Protein AF-A0A529FET1-F1 (afd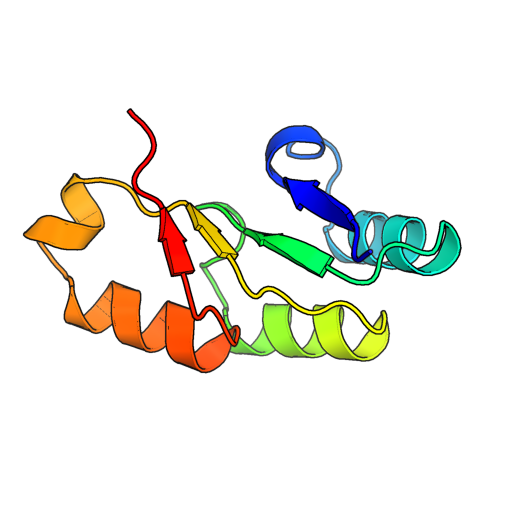b_monomer)

Solvent-accessible surface area (backbone atoms only — not comparable to full-atom values): 4930 Å² total; per-residue (Å²): 139,88,54,65,46,57,45,72,81,48,69,89,55,75,65,60,68,63,50,46,46,50,42,31,74,73,66,40,48,31,31,25,50,41,73,95,60,56,90,49,28,63,62,47,34,54,55,30,55,77,33,59,36,42,30,48,33,31,44,44,53,61,65,46,58,74,76,37,43,70,58,53,48,53,44,28,62,53,40,54,34,79,42,85,40,67,60,136

Mean predicted aligned error: 2.24 Å

Foldseek 3Di:
DADEAECVVVVVDDDCLVVLLVCLVVPHQEYEEEPVQQPDLQVSLVSCVVSNHAHQHYEDEPCCCVPPVVSVVVSCVSRVHNYYDHDD

Secondary structure (DSSP, 8-state):
---EEEGGGGTTS-SHHHHHHHHHHTT--EEEE-GGG-SSHHHHHHHHHHTT-EEEEEE--HHHHHH-HHHHHHHHHHHT--EEE---

Nearest PDB structures (foldseek):
  8bvk-assembly1_B  TM=8.958E-01  e=4.844E-06  Agrobacterium tumefaciens
  8bvk-assembly1_A  TM=8.092E-01  e=8.420E-04  Agrobacterium tumefaciens
  1k77-assembly1_A  TM=7.339E-01  e=1.922E-03  Escherichia coli
  3ngf-assembly1_A  TM=7.551E-01  e=3.110E-03  Brucella abortus 2308
  8ju8-assembly1_A  TM=4.863E-01  e=6.645E-01  synthetic construct

pLDDT: mean 96.61, std 4.06, range [69.31, 98.56]

Structure (mmCIF, N/CA/C/O backbone):
data_AF-A0A529FET1-F1
#
_entry.id   AF-A0A529FET1-F1
#
loop_
_atom_site.group_PDB
_atom_site.id
_atom_site.type_symbol
_atom_site.label_atom_id
_atom_site.label_alt_id
_atom_site.label_comp_id
_atom_site.label_asym_id
_atom_site.label_entity_id
_atom_site.label_seq_id
_atom_site.pdbx_PDB_ins_code
_atom_site.Cartn_x
_atom_site.Cartn_y
_atom_site.Cartn_z
_atom_site.occupancy
_atom_site.B_iso_or_equiv
_atom_site.auth_seq_id
_atom_site.auth_comp_id
_atom_site.auth_asym_id
_atom_site.auth_atom_id
_atom_site.pdbx_PDB_model_num
ATOM 1 N N . MET A 1 1 ? -19.682 -0.226 0.689 1.00 69.31 1 MET A N 1
ATOM 2 C CA . MET A 1 1 ? -18.653 0.586 0.007 1.00 69.31 1 MET A CA 1
ATOM 3 C C . MET A 1 1 ? -17.398 0.499 0.852 1.00 69.31 1 MET A C 1
ATOM 5 O O . MET A 1 1 ? -17.515 0.697 2.055 1.00 69.31 1 MET A O 1
ATOM 9 N N . ASN A 1 2 ? -16.259 0.126 0.268 1.00 84.12 2 ASN A N 1
ATOM 10 C CA . ASN A 1 2 ? -14.998 0.003 1.003 1.00 84.12 2 ASN A CA 1
ATOM 11 C C . ASN A 1 2 ? -14.173 1.271 0.776 1.00 84.12 2 ASN A C 1
ATOM 13 O O . ASN A 1 2 ? -14.048 1.715 -0.363 1.00 84.12 2 ASN A O 1
ATOM 17 N N . TRP A 1 3 ? -13.644 1.850 1.852 1.00 91.75 3 TRP A N 1
ATOM 18 C CA . TRP A 1 3 ? -12.772 3.021 1.796 1.00 91.75 3 TRP A CA 1
ATOM 19 C C . TRP A 1 3 ? -11.316 2.573 1.866 1.00 91.75 3 TRP A C 1
ATOM 21 O O . TRP A 1 3 ? -10.954 1.818 2.775 1.00 91.75 3 TRP A O 1
ATOM 31 N N . SER A 1 4 ? -10.506 3.049 0.919 1.00 96.81 4 SER A N 1
ATOM 32 C CA . SER A 1 4 ? -9.062 2.824 0.891 1.00 96.81 4 SER A CA 1
ATOM 33 C C . SER A 1 4 ? -8.314 4.097 1.268 1.00 96.81 4 SER A C 1
ATOM 35 O O . SER A 1 4 ? -8.654 5.181 0.790 1.00 96.81 4 SER A O 1
ATOM 37 N N . PHE A 1 5 ? -7.311 3.972 2.134 1.00 97.88 5 PHE A N 1
ATOM 38 C CA . PHE A 1 5 ? -6.438 5.077 2.519 1.00 97.88 5 PHE A CA 1
ATOM 39 C C . PHE A 1 5 ? -5.101 4.999 1.773 1.00 97.88 5 PHE A C 1
ATOM 41 O O . PHE A 1 5 ? -4.340 4.050 1.959 1.00 97.88 5 PHE A O 1
ATOM 48 N N . GLN A 1 6 ? -4.776 6.017 0.972 1.00 97.75 6 GLN A N 1
ATOM 49 C CA . GLN A 1 6 ? -3.466 6.123 0.322 1.00 97.75 6 GLN A CA 1
ATOM 50 C C . GLN A 1 6 ? -2.390 6.500 1.344 1.00 97.75 6 GLN A C 1
ATOM 52 O O . GLN A 1 6 ? -2.354 7.635 1.834 1.00 97.75 6 GLN A O 1
ATOM 57 N N . LEU A 1 7 ? -1.506 5.540 1.647 1.00 98.06 7 LEU A N 1
ATOM 58 C CA . LEU A 1 7 ? -0.494 5.627 2.700 1.00 98.06 7 LEU A CA 1
ATOM 59 C C . LEU A 1 7 ? 0.477 6.791 2.501 1.00 98.06 7 LEU A C 1
ATOM 61 O O . LEU A 1 7 ? 0.927 7.372 3.486 1.00 98.06 7 LEU A O 1
ATOM 65 N N . TYR A 1 8 ? 0.736 7.223 1.266 1.00 97.06 8 TYR A N 1
ATOM 66 C CA . TYR A 1 8 ? 1.542 8.415 0.998 1.00 97.06 8 TYR A CA 1
ATOM 67 C C . TYR A 1 8 ? 1.021 9.664 1.737 1.00 97.06 8 TYR A C 1
ATOM 69 O O . TYR A 1 8 ? 1.809 10.527 2.134 1.00 97.06 8 TYR A O 1
ATOM 77 N N . SER A 1 9 ? -0.287 9.744 2.012 1.00 97.19 9 SER A N 1
ATOM 78 C CA . SER A 1 9 ? -0.904 10.815 2.814 1.00 97.19 9 SER A CA 1
ATOM 79 C C . SER A 1 9 ? -0.353 10.893 4.245 1.00 97.19 9 SER A C 1
ATOM 81 O O . SER A 1 9 ? -0.336 11.970 4.833 1.00 97.19 9 SER A O 1
ATOM 83 N N . ALA A 1 10 ? 0.141 9.777 4.789 1.00 97.38 10 ALA A N 1
ATOM 84 C CA . ALA A 1 10 ? 0.696 9.659 6.136 1.00 97.38 10 ALA A CA 1
ATOM 85 C C . ALA A 1 10 ? 2.222 9.437 6.158 1.00 97.38 10 ALA A C 1
ATOM 87 O O . ALA A 1 10 ? 2.776 9.149 7.211 1.00 97.38 10 ALA A O 1
ATOM 88 N N . ARG A 1 11 ? 2.927 9.607 5.029 1.00 96.94 11 ARG A N 1
ATOM 89 C CA . ARG A 1 11 ? 4.367 9.289 4.869 1.00 96.94 11 ARG A CA 1
ATOM 90 C C . ARG A 1 11 ? 5.322 9.903 5.904 1.00 96.94 11 ARG A C 1
ATOM 92 O O . ARG A 1 11 ? 6.411 9.382 6.098 1.00 96.94 11 ARG A O 1
ATOM 99 N N . ASN A 1 12 ? 4.927 10.998 6.555 1.00 96.31 12 ASN A N 1
ATOM 100 C CA . ASN A 1 12 ?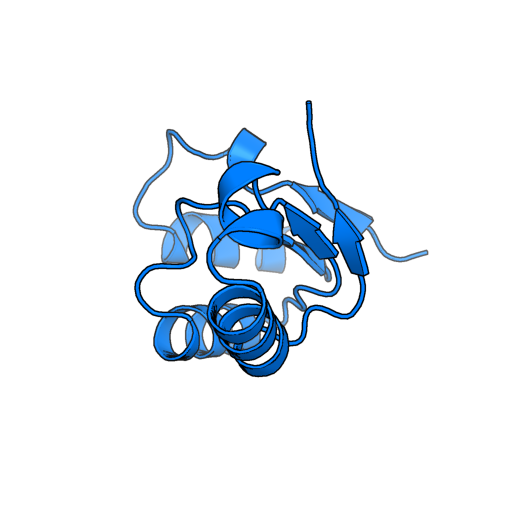 5.733 11.680 7.573 1.00 96.31 12 ASN A CA 1
ATOM 101 C C . ASN A 1 12 ? 5.506 11.135 8.997 1.00 96.31 12 ASN A C 1
ATOM 103 O O . ASN A 1 12 ? 6.117 11.628 9.941 1.00 96.31 12 ASN A O 1
ATOM 107 N N . PHE A 1 13 ? 4.615 10.156 9.167 1.00 94.31 13 PHE A N 1
ATOM 108 C CA . PHE A 1 13 ? 4.276 9.544 10.447 1.00 94.31 13 PHE A CA 1
ATOM 109 C C . PHE A 1 13 ? 4.776 8.103 10.444 1.00 94.31 13 PHE A C 1
ATOM 111 O O . PHE A 1 13 ? 4.121 7.198 9.936 1.00 94.31 13 PHE A O 1
ATOM 118 N N . GLN A 1 14 ? 5.971 7.909 10.988 1.00 91.25 14 GLN A N 1
ATOM 119 C CA . GLN A 1 14 ? 6.594 6.601 11.155 1.00 91.25 14 GLN A CA 1
ATOM 120 C C . GLN A 1 14 ? 6.854 6.344 12.646 1.00 91.25 14 GLN A C 1
ATOM 122 O O . GLN A 1 14 ? 7.065 7.307 13.391 1.00 91.25 14 GLN A O 1
ATOM 127 N N . PRO A 1 15 ? 6.861 5.077 13.097 1.00 94.25 15 PRO A N 1
ATOM 128 C CA . PRO A 1 15 ? 6.730 3.835 12.313 1.00 94.25 15 PRO A CA 1
ATOM 129 C C . PRO A 1 15 ? 5.309 3.538 11.778 1.00 94.25 15 PRO A C 1
ATOM 131 O O . PRO A 1 15 ? 4.315 4.087 12.252 1.00 94.25 15 PRO A O 1
ATOM 134 N N . TRP A 1 16 ? 5.222 2.687 10.742 1.00 96.31 16 TRP A N 1
ATOM 135 C CA . TRP A 1 16 ? 3.970 2.377 10.026 1.00 96.31 16 TRP A CA 1
ATOM 136 C C . TRP A 1 16 ? 2.939 1.611 10.859 1.00 96.31 16 TRP A C 1
ATOM 138 O O . TRP A 1 16 ? 1.742 1.766 10.631 1.00 96.31 16 TRP A O 1
ATOM 148 N N . ASP A 1 17 ? 3.373 0.810 11.828 1.00 96.25 17 ASP A N 1
ATOM 149 C CA . ASP A 1 17 ? 2.495 0.049 12.723 1.00 96.25 17 ASP A CA 1
ATOM 150 C C . ASP A 1 17 ? 1.505 0.959 13.475 1.00 96.25 17 ASP A C 1
ATOM 152 O O . ASP A 1 17 ? 0.314 0.653 13.554 1.00 96.25 17 ASP A O 1
ATOM 156 N N . GLY A 1 18 ? 1.953 2.129 13.941 1.00 97.75 18 GLY A N 1
ATOM 157 C CA . GLY A 1 18 ? 1.095 3.130 14.579 1.00 97.75 18 GLY 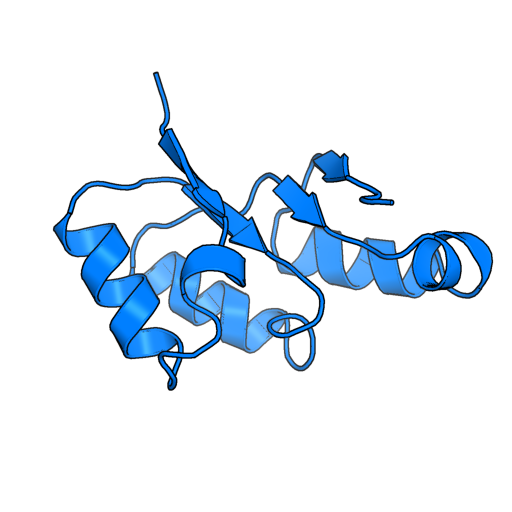A CA 1
ATOM 158 C C . GLY A 1 18 ? 0.040 3.712 13.632 1.00 97.75 18 GLY A C 1
ATOM 159 O O . GLY A 1 18 ? -1.123 3.891 14.017 1.00 97.75 18 GLY A O 1
ATOM 160 N N . VAL A 1 19 ? 0.415 3.964 12.373 1.00 98.00 19 VAL A N 1
ATOM 161 C CA . VAL A 1 19 ? -0.509 4.450 11.336 1.00 98.00 19 VAL A CA 1
ATOM 162 C C . VAL A 1 19 ? -1.547 3.379 11.006 1.00 98.00 19 VAL A C 1
ATOM 164 O O . VAL A 1 19 ? -2.745 3.656 11.063 1.00 98.00 19 VAL A O 1
ATOM 167 N N . LEU A 1 20 ? -1.115 2.146 10.725 1.00 98.31 20 LEU A N 1
ATOM 168 C CA . LEU A 1 20 ? -2.002 1.032 10.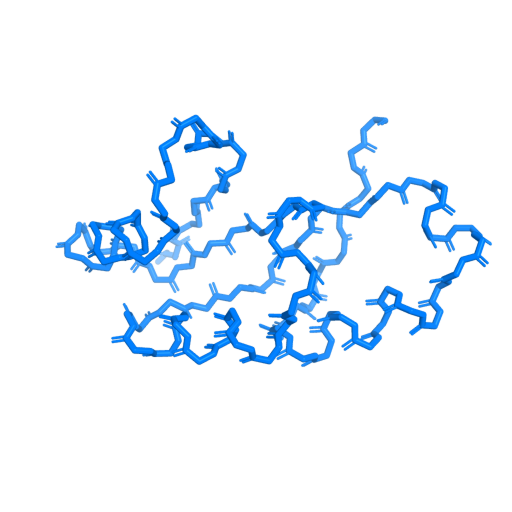377 1.00 98.31 20 LEU A CA 1
ATOM 169 C C . LEU A 1 20 ? -2.959 0.688 11.526 1.00 98.31 20 LEU A C 1
ATOM 171 O O . LEU A 1 20 ? -4.154 0.493 11.294 1.00 98.31 20 LEU A O 1
ATOM 175 N N . GLN A 1 21 ? -2.482 0.716 12.773 1.00 98.31 21 GLN A N 1
ATOM 176 C CA . GLN A 1 21 ? -3.339 0.545 13.945 1.00 98.31 21 GLN A CA 1
ATOM 177 C C . GLN A 1 21 ? -4.404 1.639 14.043 1.00 98.31 21 GLN A C 1
ATOM 179 O O . GLN A 1 21 ? -5.566 1.355 14.347 1.00 98.31 21 GLN A O 1
ATOM 184 N N . THR A 1 22 ? -4.027 2.892 13.790 1.00 98.06 22 THR A N 1
ATOM 185 C CA . THR A 1 22 ? -4.968 4.016 13.807 1.00 98.06 22 THR A CA 1
ATOM 186 C C . THR A 1 22 ? -6.025 3.857 12.715 1.00 98.06 22 THR A C 1
ATOM 188 O O . THR A 1 22 ? -7.214 3.974 13.005 1.00 98.06 22 THR A O 1
ATOM 191 N N . LEU A 1 23 ? -5.627 3.506 11.488 1.00 97.62 23 LEU A N 1
ATOM 192 C CA . LEU A 1 23 ? -6.553 3.270 10.376 1.00 97.62 23 LEU A CA 1
ATOM 193 C C . LEU A 1 23 ? -7.548 2.142 10.685 1.00 97.62 23 LEU A C 1
ATOM 195 O O . LEU A 1 23 ? -8.753 2.325 10.503 1.00 97.62 23 LEU A O 1
ATOM 199 N N . GLY A 1 24 ? -7.068 1.019 11.229 1.00 96.94 24 GLY A N 1
ATOM 200 C CA . GLY A 1 24 ? -7.929 -0.089 11.650 1.00 96.94 24 GLY A CA 1
ATOM 201 C C . GLY A 1 24 ? -8.911 0.305 12.763 1.00 96.94 24 GLY A C 1
ATOM 202 O O . GLY A 1 24 ? -10.081 -0.074 12.717 1.00 96.94 24 GLY A O 1
ATOM 203 N N . LYS A 1 25 ? -8.481 1.121 13.740 1.00 97.44 25 LYS A N 1
ATOM 204 C CA . LYS A 1 25 ? -9.355 1.669 14.801 1.00 97.44 25 LYS A CA 1
ATOM 205 C C . LYS A 1 25 ? -10.414 2.635 14.260 1.00 97.44 25 LYS A C 1
ATOM 207 O O . LYS A 1 25 ? -11.516 2.677 14.798 1.00 97.44 25 LYS A O 1
ATOM 212 N N . LEU A 1 26 ? -10.090 3.391 13.211 1.00 96.44 26 LEU A N 1
ATOM 213 C CA . LEU A 1 26 ? -11.008 4.321 12.544 1.00 96.44 26 LEU A CA 1
ATOM 214 C C . LEU A 1 26 ? -12.003 3.625 11.598 1.00 96.44 26 LEU A C 1
ATOM 216 O O . LEU A 1 26 ? -12.919 4.275 11.102 1.00 96.44 26 LEU A O 1
ATOM 220 N N . GLY A 1 27 ? -11.850 2.319 11.357 1.00 95.69 27 GLY A N 1
ATOM 221 C CA . GLY A 1 27 ? -12.772 1.529 10.538 1.00 95.69 27 GLY A CA 1
ATOM 222 C C . GLY A 1 27 ? -12.426 1.473 9.049 1.00 95.69 27 GLY A C 1
ATOM 223 O O . GLY A 1 27 ? -13.258 1.029 8.254 1.00 95.69 27 GLY A O 1
ATOM 224 N N . TYR A 1 28 ? -11.216 1.879 8.650 1.00 97.44 28 TYR A N 1
ATOM 225 C CA . TYR A 1 28 ? -10.722 1.566 7.309 1.00 97.44 28 TYR A CA 1
ATOM 226 C C . TYR A 1 28 ? -10.550 0.053 7.159 1.00 97.44 28 TYR A C 1
ATOM 228 O O . TYR A 1 28 ? -10.168 -0.639 8.099 1.00 97.44 28 TYR A O 1
ATOM 236 N N . SER A 1 29 ? -10.831 -0.452 5.960 1.00 97.06 29 SER A N 1
ATOM 237 C CA . SER A 1 29 ? -10.644 -1.867 5.605 1.00 97.06 29 SER A CA 1
ATOM 238 C C . SER A 1 29 ? -9.597 -2.062 4.513 1.00 97.06 29 SER A C 1
ATOM 240 O O . SER A 1 29 ? -9.165 -3.188 4.268 1.00 97.06 29 SER A O 1
ATOM 242 N N . GLN A 1 30 ? -9.192 -0.979 3.846 1.00 98.31 30 GLN A N 1
ATOM 243 C CA . GLN A 1 30 ? -8.247 -1.015 2.743 1.00 98.31 30 GLN A CA 1
ATOM 244 C C . GLN A 1 30 ? -7.231 0.118 2.859 1.00 98.31 30 GLN A C 1
ATOM 246 O O . GLN A 1 30 ? -7.526 1.198 3.381 1.00 98.31 30 GLN A O 1
ATOM 251 N N . VAL A 1 31 ? -6.037 -0.138 2.346 1.00 98.38 31 VAL A N 1
ATOM 252 C CA . VAL A 1 31 ? -4.998 0.861 2.127 1.00 98.38 31 VAL A CA 1
ATOM 253 C C . VAL A 1 31 ? -4.443 0.726 0.717 1.00 98.38 31 VAL A C 1
ATOM 255 O O . VAL A 1 31 ? -4.579 -0.315 0.075 1.00 98.38 31 VAL A O 1
ATOM 258 N N . GLU A 1 32 ? -3.797 1.782 0.248 1.00 98.38 32 GLU A N 1
ATOM 259 C CA . GLU A 1 32 ? -3.028 1.784 -0.989 1.00 98.38 32 GLU A CA 1
ATOM 260 C C . GLU A 1 32 ? -1.566 2.072 -0.661 1.00 98.38 32 GLU A C 1
ATOM 262 O O . GLU A 1 32 ? -1.247 3.084 -0.029 1.00 98.38 32 GLU A O 1
ATOM 267 N N . GLY A 1 33 ? -0.687 1.149 -1.051 1.00 97.56 33 GLY A N 1
ATOM 268 C CA . GLY A 1 33 ? 0.751 1.263 -0.820 1.00 97.56 33 GLY A CA 1
ATOM 269 C C . GLY A 1 33 ? 1.454 2.155 -1.840 1.00 97.56 33 GLY A C 1
ATOM 270 O O . GLY A 1 33 ? 0.913 2.474 -2.897 1.00 97.56 33 GLY A O 1
ATOM 271 N N . PHE A 1 34 ? 2.701 2.503 -1.536 1.00 97.31 34 PHE A N 1
ATOM 272 C CA . PHE A 1 34 ? 3.638 3.186 -2.430 1.00 97.31 34 PHE A CA 1
ATOM 273 C C . PHE A 1 34 ? 5.064 2.699 -2.134 1.00 97.31 34 PHE A C 1
ATOM 275 O O . PHE A 1 34 ? 5.275 1.995 -1.148 1.00 97.31 34 PHE A O 1
ATOM 282 N N . GLY A 1 35 ? 6.054 3.120 -2.927 1.00 95.88 35 GLY A N 1
ATOM 283 C CA . GLY A 1 35 ? 7.447 2.655 -2.808 1.00 95.88 35 GLY A CA 1
ATOM 284 C C . GLY A 1 35 ? 8.024 2.596 -1.383 1.00 95.88 35 GLY A C 1
ATOM 285 O O . GLY A 1 35 ? 8.745 1.660 -1.062 1.00 95.88 35 GLY A O 1
ATOM 286 N N . GLY A 1 36 ? 7.648 3.523 -0.493 1.00 94.25 36 GLY A N 1
ATOM 287 C CA . GLY A 1 36 ? 8.133 3.572 0.895 1.00 94.25 36 GLY A CA 1
ATOM 288 C C . GLY A 1 36 ? 7.617 2.473 1.837 1.00 94.25 36 GLY A C 1
ATOM 289 O O . GLY A 1 36 ? 7.928 2.518 3.026 1.00 94.25 36 GLY A O 1
ATOM 290 N N . VAL A 1 37 ? 6.806 1.526 1.353 1.00 96.25 37 VAL A N 1
ATOM 291 C CA . VAL A 1 37 ? 6.342 0.353 2.122 1.00 96.25 37 VAL A CA 1
ATOM 292 C C . VAL A 1 37 ? 6.714 -0.985 1.469 1.00 96.25 37 VAL A C 1
ATOM 294 O O . VAL A 1 37 ? 6.204 -2.026 1.878 1.00 96.25 37 VAL A O 1
ATOM 297 N N . TYR A 1 38 ? 7.581 -0.985 0.449 1.00 96.44 38 TYR A N 1
ATOM 298 C CA . TYR A 1 38 ? 7.897 -2.185 -0.342 1.00 96.44 38 TYR A CA 1
ATOM 299 C C . TYR A 1 38 ? 9.213 -2.881 0.031 1.00 96.44 38 TYR A C 1
ATOM 301 O O . TYR A 1 38 ? 9.495 -3.935 -0.533 1.00 96.44 38 TYR A O 1
ATOM 309 N N . ASP A 1 39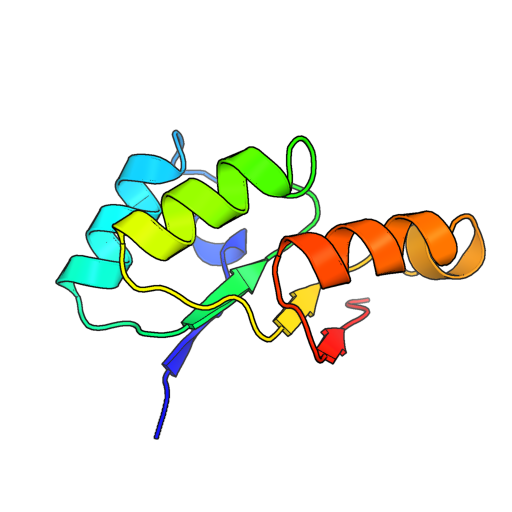 ? 9.988 -2.350 0.982 1.00 95.88 39 ASP A N 1
ATOM 310 C CA . ASP A 1 39 ? 11.296 -2.913 1.362 1.00 95.88 39 ASP A CA 1
ATOM 311 C C . ASP A 1 39 ? 11.194 -4.337 1.938 1.00 95.88 39 ASP A C 1
ATOM 313 O O . ASP A 1 39 ? 11.989 -5.210 1.592 1.00 95.88 39 ASP A O 1
ATOM 317 N N . ASP A 1 40 ? 10.184 -4.595 2.780 1.00 97.19 40 ASP A N 1
ATOM 318 C CA . ASP A 1 40 ? 9.846 -5.938 3.272 1.00 97.19 40 ASP A CA 1
ATOM 319 C C . ASP A 1 40 ? 8.339 -6.213 3.110 1.00 97.19 40 ASP A C 1
ATOM 321 O O . ASP A 1 40 ? 7.548 -6.023 4.044 1.00 97.19 40 ASP A O 1
ATOM 325 N N . PRO A 1 41 ? 7.913 -6.681 1.920 1.00 97.31 41 PRO A N 1
ATOM 326 C CA . PRO A 1 41 ? 6.508 -6.935 1.623 1.00 97.31 41 PRO A CA 1
ATOM 327 C C . PRO A 1 41 ? 5.869 -7.970 2.556 1.00 97.31 41 PRO A C 1
ATOM 329 O O . PRO A 1 41 ? 4.678 -7.890 2.848 1.00 97.31 41 PRO A O 1
ATOM 332 N N . LYS A 1 42 ? 6.644 -8.947 3.049 1.00 97.62 42 LYS A N 1
ATOM 333 C CA . LYS A 1 42 ? 6.126 -10.003 3.931 1.00 97.62 42 LYS A CA 1
ATOM 334 C C . LYS A 1 42 ? 5.858 -9.467 5.331 1.00 97.62 42 LYS A C 1
ATOM 336 O O . LYS A 1 42 ? 4.787 -9.728 5.879 1.00 97.62 42 LYS A O 1
ATOM 341 N N . ALA A 1 43 ? 6.801 -8.716 5.899 1.00 97.62 43 ALA A N 1
ATOM 342 C CA . ALA A 1 43 ? 6.602 -8.081 7.197 1.00 97.62 43 ALA A CA 1
ATOM 343 C C . ALA A 1 43 ? 5.467 -7.052 7.139 1.00 97.62 43 ALA A C 1
ATOM 345 O O . ALA A 1 43 ? 4.607 -7.028 8.020 1.00 97.62 43 ALA A O 1
ATOM 346 N N . PHE A 1 44 ? 5.407 -6.256 6.066 1.00 98.25 44 PHE A N 1
ATOM 347 C CA . PHE A 1 44 ? 4.342 -5.274 5.894 1.00 98.25 44 PHE A CA 1
ATOM 348 C C . PHE A 1 44 ? 2.967 -5.941 5.753 1.00 98.25 44 PHE A C 1
ATOM 350 O O . PHE A 1 44 ? 2.008 -5.513 6.395 1.00 98.25 44 PHE A O 1
ATOM 357 N N . ARG A 1 45 ? 2.873 -7.054 5.008 1.00 98.38 45 ARG A N 1
ATOM 358 C CA . ARG A 1 45 ? 1.650 -7.863 4.930 1.00 98.38 45 ARG A CA 1
ATOM 359 C C . ARG A 1 45 ? 1.185 -8.354 6.303 1.00 98.38 45 ARG A C 1
ATOM 361 O O . ARG A 1 45 ? 0.003 -8.237 6.616 1.00 98.38 45 ARG A O 1
ATOM 368 N N . ALA A 1 46 ? 2.099 -8.859 7.128 1.00 98.38 46 ALA A N 1
ATOM 369 C CA . ALA A 1 46 ? 1.758 -9.320 8.472 1.00 98.38 46 ALA A CA 1
ATOM 370 C C . ALA A 1 46 ? 1.207 -8.185 9.358 1.00 98.38 46 ALA A C 1
ATOM 372 O O . ALA A 1 46 ? 0.252 -8.394 10.111 1.00 98.38 46 ALA A O 1
ATOM 373 N N . GLU A 1 47 ? 1.756 -6.970 9.245 1.00 98.25 47 GLU A N 1
ATOM 374 C CA . GLU A 1 47 ? 1.242 -5.811 9.985 1.00 98.25 47 GLU A CA 1
ATOM 375 C C . GLU A 1 47 ? -0.129 -5.349 9.458 1.00 98.25 47 GLU A C 1
ATOM 377 O O . GLU A 1 47 ? -0.993 -4.966 10.249 1.00 98.25 47 GLU A O 1
ATOM 382 N N . LEU A 1 48 ? -0.387 -5.443 8.148 1.00 98.44 48 LEU A N 1
ATOM 383 C CA . LEU A 1 48 ? -1.720 -5.211 7.580 1.00 98.44 48 LEU A CA 1
ATOM 384 C C . LEU A 1 48 ? -2.753 -6.200 8.144 1.00 98.44 48 LEU A C 1
ATOM 386 O O . LEU A 1 48 ? -3.805 -5.778 8.634 1.00 98.44 48 LEU A O 1
ATOM 390 N N . ASP A 1 49 ? -2.427 -7.496 8.152 1.00 98.44 49 ASP A N 1
ATOM 391 C CA . ASP A 1 49 ? -3.316 -8.555 8.646 1.00 98.44 49 ASP A CA 1
ATOM 392 C C . ASP A 1 49 ? -3.654 -8.362 10.136 1.00 98.44 49 ASP A C 1
ATOM 394 O O . ASP A 1 49 ? -4.822 -8.437 10.530 1.00 98.44 49 ASP A O 1
ATOM 398 N N . LYS A 1 50 ? -2.660 -8.014 10.964 1.00 98.31 50 LYS A N 1
ATOM 399 C CA . LYS A 1 50 ? -2.839 -7.691 12.393 1.00 98.31 50 LYS A CA 1
ATOM 400 C C . LYS A 1 50 ? -3.835 -6.552 12.625 1.00 98.31 50 LYS A C 1
ATOM 402 O O . LYS A 1 50 ? -4.557 -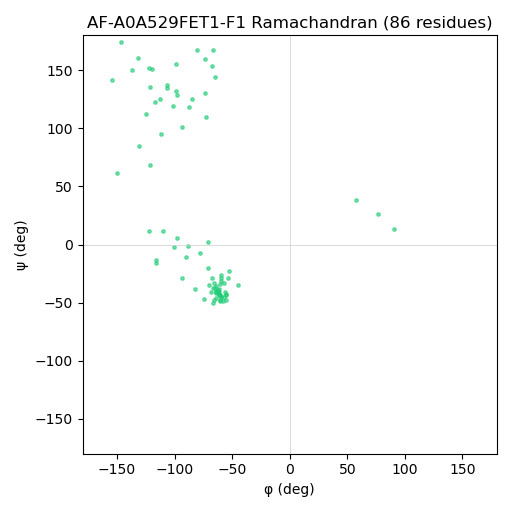6.557 13.623 1.00 98.31 50 LYS A O 1
ATOM 407 N N . ASN A 1 51 ? -3.897 -5.596 11.700 1.00 98.19 51 ASN A N 1
ATOM 408 C CA . ASN A 1 51 ? -4.795 -4.445 11.766 1.00 98.19 51 ASN A CA 1
ATOM 409 C C . ASN A 1 51 ? -6.080 -4.623 10.936 1.00 98.19 51 ASN A C 1
ATOM 411 O O . ASN A 1 51 ? -6.900 -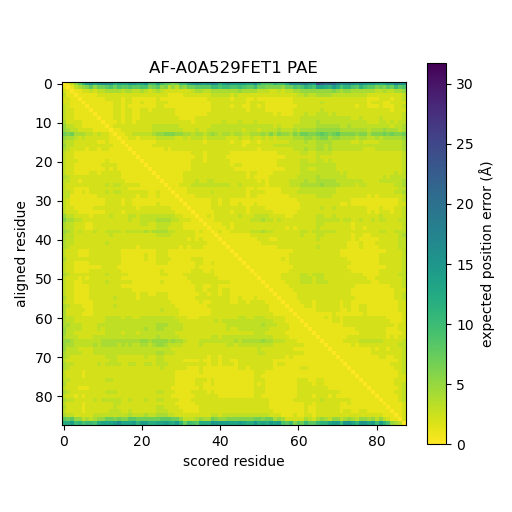3.706 10.891 1.00 98.19 51 ASN A O 1
ATOM 415 N N . ARG A 1 52 ? -6.306 -5.813 10.353 1.00 97.56 52 ARG A N 1
ATOM 416 C CA . ARG A 1 52 ? -7.463 -6.153 9.500 1.00 97.56 52 ARG A CA 1
ATOM 417 C C . ARG A 1 52 ? -7.602 -5.234 8.278 1.00 97.56 52 ARG A C 1
ATOM 419 O O . ARG A 1 52 ? -8.713 -4.880 7.886 1.00 97.56 52 ARG A O 1
ATOM 426 N N . LEU A 1 53 ? -6.471 -4.859 7.685 1.00 98.31 53 LEU A N 1
ATOM 427 C CA . LEU A 1 53 ? -6.394 -4.030 6.484 1.00 98.31 53 LEU A CA 1
ATOM 428 C C . LEU A 1 53 ? -5.985 -4.884 5.281 1.00 98.31 53 LEU A C 1
ATOM 430 O O . LEU A 1 53 ? -5.072 -5.697 5.373 1.00 98.31 53 LEU A O 1
ATOM 434 N N . ALA A 1 54 ? -6.636 -4.679 4.139 1.00 98.31 54 ALA A N 1
ATOM 435 C CA . ALA A 1 54 ? -6.191 -5.214 2.854 1.00 98.31 54 ALA A CA 1
ATOM 436 C C . ALA A 1 54 ? -5.442 -4.140 2.052 1.00 98.31 54 ALA A C 1
ATOM 438 O O . ALA A 1 54 ? -5.713 -2.953 2.214 1.00 98.31 54 ALA A O 1
ATOM 439 N N . MET A 1 55 ? -4.557 -4.541 1.137 1.00 98.38 55 MET A N 1
ATOM 440 C CA . MET A 1 55 ? -3.887 -3.615 0.217 1.00 98.38 55 MET A CA 1
ATOM 441 C C . MET A 1 55 ? -4.176 -3.980 -1.248 1.00 98.38 55 MET A C 1
ATOM 443 O O . MET A 1 55 ? -3.288 -4.458 -1.946 1.00 98.38 55 MET A O 1
ATOM 447 N N . PRO A 1 56 ? -5.426 -3.817 -1.730 1.00 98.19 56 PRO A N 1
ATOM 448 C CA . PRO A 1 56 ? -5.811 -4.260 -3.072 1.00 98.19 56 PRO A CA 1
ATOM 449 C C . PRO A 1 56 ? -5.196 -3.412 -4.192 1.00 98.19 56 PRO A C 1
ATOM 451 O O . PRO A 1 56 ? -5.133 -3.883 -5.330 1.00 98.19 56 PRO A O 1
ATOM 454 N N . THR A 1 57 ? -4.753 -2.191 -3.883 1.00 98.31 57 THR A N 1
ATOM 455 C CA . THR A 1 57 ? -4.143 -1.253 -4.829 1.00 98.31 57 THR A CA 1
ATOM 456 C C . THR A 1 57 ? -2.741 -0.846 -4.366 1.00 98.31 57 THR A C 1
ATOM 458 O O . THR A 1 57 ? -2.429 -0.851 -3.170 1.00 98.31 57 THR A O 1
ATOM 461 N N . GLY A 1 58 ? -1.866 -0.508 -5.313 1.00 98.19 58 GLY A N 1
ATOM 462 C CA . GLY A 1 58 ? -0.514 -0.041 -5.009 1.00 98.19 58 GLY A CA 1
ATOM 463 C C . GLY A 1 58 ? 0.064 0.842 -6.107 1.00 98.19 58 GLY A C 1
ATOM 464 O O . GLY A 1 58 ? -0.144 0.579 -7.292 1.00 98.19 58 GLY A O 1
ATOM 465 N N . HIS A 1 59 ? 0.788 1.882 -5.697 1.00 98.44 59 HIS A N 1
ATOM 466 C CA . HIS A 1 59 ? 1.508 2.788 -6.582 1.00 98.44 59 HIS A CA 1
ATOM 467 C C . HIS A 1 59 ? 2.912 2.265 -6.895 1.00 98.44 59 HIS A C 1
ATOM 469 O O . HIS A 1 59 ? 3.765 2.185 -6.008 1.00 98.44 59 HIS A O 1
ATOM 475 N N . PHE A 1 60 ? 3.171 2.004 -8.175 1.00 97.81 60 PHE A N 1
ATOM 476 C CA . PHE A 1 60 ? 4.468 1.569 -8.695 1.00 97.81 60 PHE A CA 1
ATOM 477 C C . PHE A 1 60 ? 4.961 2.567 -9.743 1.00 97.81 60 PHE A C 1
ATOM 479 O O . PHE A 1 60 ? 4.183 3.003 -10.582 1.00 97.81 60 PHE A O 1
ATOM 486 N N . SER A 1 61 ? 6.236 2.956 -9.692 1.00 96.50 61 SER A N 1
ATOM 487 C CA . SER A 1 61 ? 6.794 3.896 -10.672 1.00 96.50 61 SER A CA 1
ATOM 488 C C . SER A 1 61 ? 6.872 3.277 -12.068 1.00 96.50 61 SER A C 1
ATOM 490 O O . SER A 1 61 ? 7.051 2.063 -12.202 1.00 96.50 61 SER A O 1
ATOM 492 N N . ILE A 1 62 ? 6.823 4.122 -13.104 1.00 96.81 62 ILE A N 1
ATOM 493 C CA . ILE A 1 62 ? 7.021 3.687 -14.493 1.00 96.81 62 ILE A CA 1
ATOM 494 C C . ILE A 1 62 ? 8.359 2.956 -14.662 1.00 96.81 62 ILE A C 1
ATOM 496 O O . ILE A 1 62 ? 8.403 1.868 -15.224 1.00 96.81 62 ILE A O 1
ATOM 500 N N . ASP A 1 63 ? 9.420 3.476 -14.043 1.00 96.56 63 ASP A N 1
ATOM 501 C CA . ASP A 1 63 ? 10.747 2.863 -14.036 1.00 96.56 63 ASP A CA 1
ATOM 502 C C . ASP A 1 63 ? 10.740 1.424 -13.506 1.00 96.56 63 ASP A C 1
ATOM 504 O O . ASP A 1 63 ? 11.396 0.562 -14.086 1.00 96.56 63 ASP A O 1
ATOM 508 N N . ALA A 1 64 ? 10.021 1.147 -12.412 1.00 95.75 64 ALA A N 1
ATOM 509 C CA . ALA A 1 64 ? 9.946 -0.201 -11.851 1.00 95.75 64 ALA A CA 1
ATOM 510 C C . ALA A 1 64 ? 9.167 -1.140 -12.779 1.00 95.75 64 ALA A C 1
ATOM 512 O O . ALA A 1 64 ? 9.581 -2.276 -12.997 1.00 95.75 64 ALA A O 1
ATOM 513 N N . LEU A 1 65 ? 8.072 -0.649 -13.364 1.00 96.94 65 LEU A N 1
ATOM 514 C CA . LEU A 1 65 ? 7.255 -1.410 -14.305 1.00 96.94 65 LEU A CA 1
ATOM 515 C C . LEU A 1 65 ? 8.017 -1.753 -15.592 1.00 96.94 65 LEU A C 1
ATOM 517 O O . LEU A 1 65 ? 7.848 -2.851 -16.114 1.00 96.94 65 LEU A O 1
ATOM 521 N N . GLU A 1 66 ? 8.865 -0.852 -16.090 1.00 97.44 66 GLU A N 1
ATOM 522 C CA . GLU A 1 66 ? 9.641 -1.067 -17.316 1.00 97.44 66 GLU A CA 1
ATOM 523 C C . GLU A 1 66 ? 10.920 -1.882 -17.088 1.00 97.44 66 GLU A C 1
ATOM 525 O O . GLU A 1 66 ? 11.286 -2.703 -17.930 1.00 97.44 66 GLU A O 1
ATOM 530 N N . LYS A 1 67 ? 11.621 -1.659 -15.968 1.00 98.00 67 LYS A N 1
ATOM 531 C CA . LYS A 1 67 ? 12.948 -2.251 -15.718 1.00 98.00 67 LYS A CA 1
ATOM 532 C C . LYS A 1 67 ? 12.893 -3.559 -14.933 1.00 98.00 67 LYS A C 1
ATOM 534 O O . LYS A 1 67 ? 13.789 -4.382 -15.099 1.00 98.00 67 LYS A O 1
ATOM 539 N N . ASP A 1 68 ? 11.886 -3.750 -14.079 1.00 97.31 68 ASP A N 1
ATOM 540 C CA . ASP A 1 68 ? 11.765 -4.927 -13.210 1.00 97.31 68 ASP A CA 1
ATOM 541 C C . ASP A 1 68 ? 10.299 -5.283 -12.903 1.00 97.31 68 ASP A C 1
ATOM 543 O O . ASP A 1 68 ? 9.838 -5.302 -11.756 1.00 97.31 68 ASP A O 1
ATOM 547 N N . PHE A 1 69 ? 9.540 -5.594 -13.954 1.00 97.69 69 PHE A N 1
ATOM 548 C CA . PHE A 1 69 ? 8.140 -5.993 -13.806 1.00 97.69 69 PHE A CA 1
ATOM 549 C C . PHE A 1 69 ? 7.962 -7.260 -12.949 1.00 97.69 69 PHE A C 1
ATOM 551 O O . PHE A 1 69 ? 6.988 -7.384 -12.204 1.00 97.69 69 PHE A O 1
ATOM 558 N N . ASP A 1 70 ? 8.908 -8.203 -13.011 1.00 98.31 70 ASP A N 1
ATOM 559 C CA . ASP A 1 70 ? 8.867 -9.413 -12.184 1.00 98.31 70 ASP A CA 1
ATOM 560 C C . ASP A 1 70 ? 9.054 -9.100 -10.693 1.00 98.31 70 ASP A C 1
ATOM 562 O O . ASP A 1 70 ? 8.397 -9.721 -9.852 1.00 98.31 70 ASP A O 1
ATOM 566 N N . GLY A 1 71 ? 9.912 -8.136 -10.349 1.00 97.94 71 GLY A N 1
ATOM 567 C CA . GLY A 1 71 ? 10.028 -7.597 -8.996 1.00 97.94 71 GLY A CA 1
ATOM 568 C C . GLY A 1 71 ? 8.724 -6.960 -8.521 1.00 97.94 71 GLY A C 1
ATOM 569 O O . GLY A 1 71 ? 8.228 -7.310 -7.446 1.00 97.94 71 GLY A O 1
ATOM 570 N N . VAL A 1 72 ? 8.110 -6.110 -9.352 1.00 98.25 72 VAL A N 1
ATOM 571 C CA . VAL A 1 72 ? 6.796 -5.504 -9.065 1.00 98.25 72 VAL A CA 1
ATOM 572 C C . VAL A 1 72 ? 5.741 -6.576 -8.791 1.00 98.25 72 VAL A C 1
ATOM 574 O O . VAL A 1 72 ? 5.041 -6.503 -7.780 1.00 98.25 72 VAL A O 1
ATOM 577 N N . ARG A 1 73 ? 5.654 -7.608 -9.638 1.00 98.12 73 ARG A N 1
ATOM 578 C CA . ARG A 1 73 ? 4.693 -8.706 -9.467 1.00 98.12 73 ARG A CA 1
ATOM 579 C C . ARG A 1 73 ? 4.904 -9.460 -8.155 1.00 98.12 73 ARG A C 1
ATOM 581 O O . ARG A 1 73 ? 3.938 -9.711 -7.447 1.00 98.12 73 ARG A O 1
ATOM 588 N N . LYS A 1 74 ? 6.152 -9.763 -7.781 1.00 98.38 74 LYS A N 1
ATOM 589 C CA . LYS A 1 74 ? 6.460 -10.427 -6.499 1.00 98.38 74 LYS A CA 1
ATOM 590 C C . LYS A 1 74 ? 6.022 -9.595 -5.293 1.00 98.38 74 LYS A C 1
ATOM 592 O O . LYS A 1 74 ? 5.508 -10.156 -4.327 1.00 98.38 74 LYS A O 1
ATOM 597 N N . ILE A 1 75 ? 6.226 -8.277 -5.341 1.00 98.44 75 ILE A N 1
ATOM 598 C CA . ILE A 1 75 ? 5.780 -7.353 -4.288 1.00 98.44 75 ILE A CA 1
ATOM 599 C C . ILE A 1 75 ? 4.249 -7.329 -4.226 1.00 98.44 75 ILE A C 1
ATOM 601 O O . ILE A 1 75 ? 3.674 -7.468 -3.146 1.00 98.44 75 ILE A O 1
ATOM 605 N N . ALA A 1 76 ? 3.594 -7.192 -5.382 1.00 98.56 76 ALA A N 1
ATOM 606 C CA . ALA A 1 76 ? 2.142 -7.179 -5.493 1.00 98.56 76 ALA A CA 1
ATOM 607 C C . ALA A 1 76 ? 1.515 -8.465 -4.933 1.00 98.56 76 ALA A C 1
ATOM 609 O O . ALA A 1 76 ? 0.637 -8.387 -4.073 1.00 98.56 76 ALA A O 1
ATOM 610 N N . ASP A 1 77 ? 2.033 -9.630 -5.329 1.00 98.44 77 ASP A N 1
ATOM 611 C CA . ASP A 1 77 ? 1.585 -10.940 -4.851 1.00 98.44 77 ASP A CA 1
ATOM 612 C C . ASP A 1 77 ? 1.750 -11.070 -3.327 1.00 98.44 77 ASP A C 1
ATOM 614 O O . ASP A 1 77 ? 0.834 -11.514 -2.633 1.00 98.44 77 ASP A O 1
ATOM 618 N N . ALA A 1 78 ? 2.894 -10.641 -2.780 1.00 98.44 78 ALA A N 1
ATOM 619 C CA . ALA A 1 78 ? 3.159 -10.708 -1.342 1.00 98.44 78 ALA A CA 1
ATOM 620 C C . ALA A 1 78 ? 2.208 -9.822 -0.517 1.00 98.44 78 ALA A C 1
ATOM 622 O O . ALA A 1 78 ? 1.799 -10.203 0.582 1.00 98.44 78 ALA A O 1
ATOM 623 N N . LEU A 1 79 ? 1.836 -8.655 -1.046 1.00 98.44 79 LEU A N 1
ATOM 624 C CA . LEU A 1 79 ? 0.971 -7.690 -0.362 1.00 98.44 79 LEU A CA 1
ATOM 625 C C . LEU A 1 79 ? -0.523 -7.898 -0.652 1.00 98.44 79 LEU A C 1
ATOM 627 O O . LEU A 1 79 ? -1.365 -7.339 0.050 1.00 98.44 79 LEU A O 1
ATOM 631 N N . GLY A 1 80 ? -0.868 -8.739 -1.630 1.00 98.19 80 GLY A N 1
ATOM 632 C CA . GLY A 1 80 ? -2.247 -8.948 -2.076 1.00 98.19 80 GLY A CA 1
ATOM 633 C C . GLY A 1 80 ? -2.785 -7.820 -2.962 1.00 98.19 80 GLY A C 1
ATOM 634 O O . GLY A 1 80 ? -3.997 -7.597 -2.997 1.00 98.19 80 GLY A O 1
ATOM 635 N N . VAL A 1 81 ? -1.900 -7.110 -3.665 1.00 98.56 81 VAL A N 1
ATOM 636 C CA . VAL A 1 81 ? -2.276 -6.081 -4.640 1.00 98.56 81 VAL A CA 1
ATOM 637 C C . VAL A 1 81 ? -2.822 -6.754 -5.892 1.00 98.56 81 VAL A C 1
ATOM 639 O O . VAL A 1 81 ? -2.200 -7.645 -6.459 1.00 98.56 81 VAL A O 1
ATOM 642 N N . THR A 1 82 ? -3.980 -6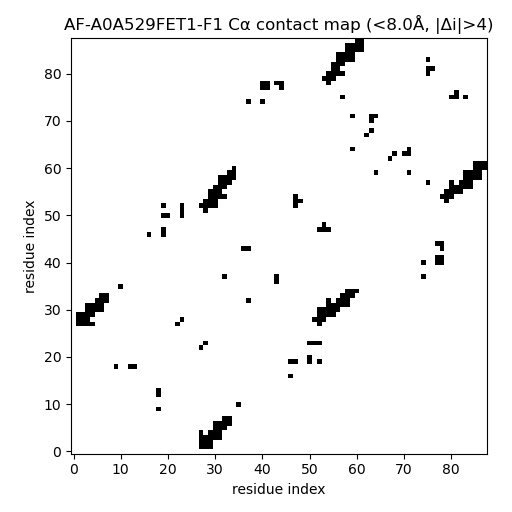.288 -6.348 1.00 98.06 82 THR A N 1
ATOM 643 C CA . THR A 1 82 ? -4.652 -6.776 -7.567 1.00 98.06 82 THR A CA 1
ATOM 644 C C . THR A 1 82 ? -4.759 -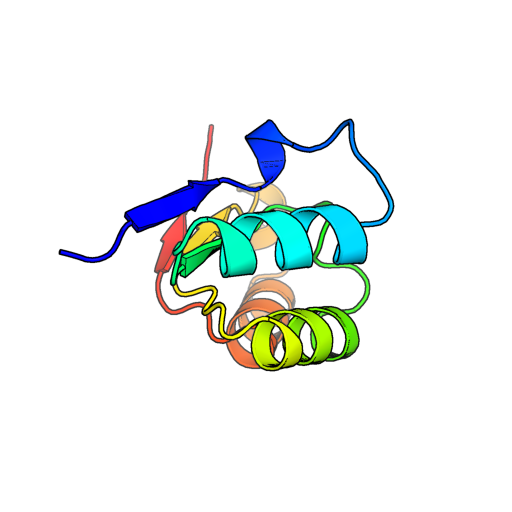5.704 -8.647 1.00 98.06 82 THR A C 1
ATOM 646 O O . THR A 1 82 ? -4.979 -6.026 -9.812 1.00 98.06 82 THR A O 1
ATOM 649 N N . LEU A 1 83 ? -4.564 -4.435 -8.278 1.00 98.00 83 LEU A N 1
ATOM 650 C CA . LEU A 1 83 ? -4.517 -3.299 -9.187 1.00 98.00 83 LEU A CA 1
ATOM 651 C C . LEU A 1 83 ? -3.208 -2.529 -8.986 1.00 98.00 83 LEU A C 1
ATOM 653 O O . LEU A 1 83 ? -2.993 -1.894 -7.951 1.00 98.00 83 LEU A O 1
ATOM 657 N N . LEU A 1 84 ? -2.347 -2.582 -10.000 1.00 98.19 84 LEU A N 1
ATOM 658 C CA . LEU A 1 84 ? -1.137 -1.768 -10.081 1.00 98.19 84 LEU A CA 1
ATOM 659 C C . LEU A 1 84 ? -1.507 -0.415 -10.685 1.00 98.19 84 LEU A C 1
ATOM 661 O O . LEU A 1 84 ? -2.075 -0.357 -11.775 1.00 98.19 84 LEU A O 1
ATOM 665 N N . ILE A 1 85 ? -1.183 0.665 -9.985 1.00 98.12 85 ILE A N 1
ATOM 666 C CA . ILE A 1 85 ? -1.403 2.031 -10.451 1.00 98.12 85 ILE A CA 1
ATOM 667 C C . ILE A 1 85 ? -0.032 2.651 -10.691 1.00 98.12 85 ILE A C 1
ATOM 669 O O . ILE A 1 85 ? 0.810 2.667 -9.796 1.00 98.12 85 ILE A O 1
ATOM 673 N N . CYS A 1 86 ? 0.193 3.158 -11.900 1.00 97.00 86 CYS A N 1
ATOM 674 C CA . CYS A 1 86 ? 1.360 3.972 -12.205 1.00 97.00 86 CYS A CA 1
ATOM 675 C C . CYS A 1 86 ? 0.972 5.443 -12.032 1.00 97.00 86 CYS A C 1
ATOM 677 O O . CYS A 1 86 ? 0.279 5.978 -12.905 1.00 97.00 86 CYS A O 1
ATOM 679 N N . PRO A 1 87 ? 1.337 6.102 -10.916 1.00 89.88 87 PRO A N 1
ATOM 680 C CA . PRO A 1 87 ? 1.250 7.551 -10.854 1.00 89.88 87 PRO A CA 1
ATOM 681 C C . PRO A 1 87 ? 2.255 8.172 -11.840 1.00 89.88 87 PRO A C 1
ATOM 683 O O . PRO A 1 87 ? 3.098 7.467 -12.392 1.00 89.88 87 PRO A O 1
ATOM 686 N N . TYR A 1 88 ? 2.095 9.477 -12.064 1.00 79.19 88 TYR A N 1
ATOM 687 C CA . TYR A 1 88 ? 2.865 10.320 -12.988 1.00 79.19 88 TYR A CA 1
ATOM 688 C C . TYR A 1 88 ? 4.369 10.015 -13.083 1.00 79.19 88 TYR A C 1
ATOM 690 O O . TYR A 1 88 ? 4.997 9.682 -12.050 1.00 79.19 88 TYR A O 1
#

Radius of gyration: 12.37 Å; Cα contacts (8 Å, |Δi|>4): 126; chains: 1; bounding box: 32×23×32 Å

Sequence (88 aa):
MNWSFQLYSARNFQPWDGVLQTLGKLGYSQVEGFGGVYDDPKAFRAELDKNRLAMPTGHFSIDALEKDFDGVRKIADALGVTLLICPY